Protein AF-D4L9Y1-F1 (afdb_monomer)

pLDDT: mean 94.44, std 6.97, range [51.59, 98.56]

Organism: Ruminococcus champanellensis (strain DSM 18848 / JCM 17042 / KCTC 15320 / 18P13) (NCBI:txid213810)

Radius of gyration: 11.74 Å; Cα contacts (8 Å, |Δi|>4): 75; chains: 1; bounding box: 30×24×29 Å

Foldseek 3Di:
DPVLLVVLLVLLVVVPFDLQDLVSLVVSLVCLVDPQLQSQDPDDRPVDPVSSVVSVVCSVSSNVSSVVSNVVD

Mean predicted aligned error: 2.86 Å

Solvent-accessible surface area (backbone atoms only — not comparable to full-atom values): 4196 Å² total; per-residue (Å²): 129,61,64,68,41,56,52,42,48,51,54,47,36,75,74,71,35,46,77,88,40,67,67,30,36,51,54,44,47,55,43,66,75,69,56,61,33,34,66,66,42,90,74,76,66,79,84,45,70,65,52,28,52,51,12,55,69,44,41,66,61,44,48,54,33,44,54,54,50,58,76,72,112

Sequence (73 aa):
MNTQRDINLTFISSKGFDVFTVDGLNKALHWLQTADADN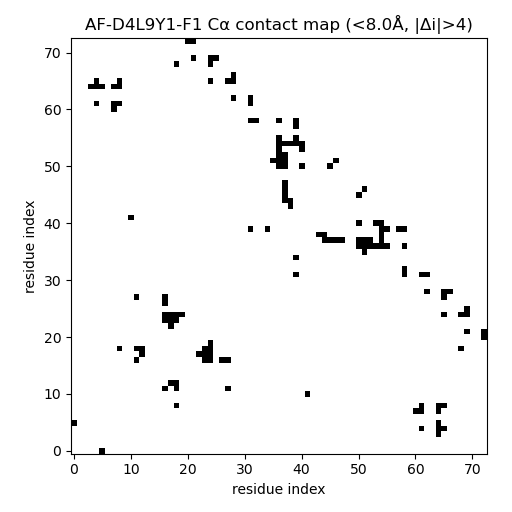LMYGEPSGDEFDIMVGEMRRPMLIASVEQAIAQL

Secondary structure (DSSP, 8-state):
--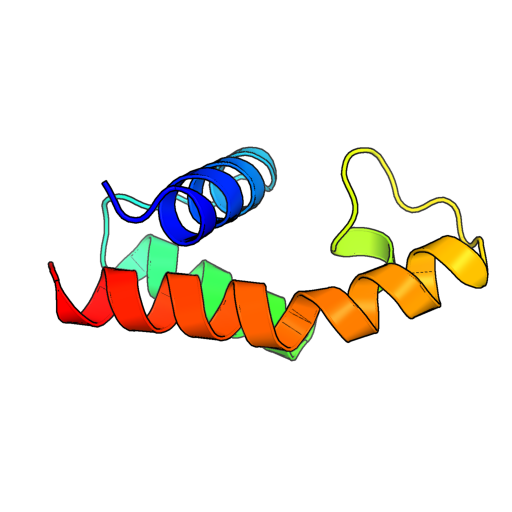HHHHHHHHHHHHTT--TTSHHHHHHHHHHHHHS-GGGGSSSS----HHHHHHHHHHHHHHHHHHHHHHTT-

Structure (mmCIF, N/CA/C/O backbone):
data_AF-D4L9Y1-F1
#
_entry.id   AF-D4L9Y1-F1
#
loop_
_atom_site.group_PDB
_atom_site.id
_atom_site.type_symbol
_atom_site.label_atom_id
_atom_site.label_alt_id
_atom_site.label_comp_id
_atom_site.label_asym_id
_atom_site.label_entity_id
_atom_site.label_seq_id
_atom_site.pdbx_PDB_ins_code
_atom_site.Cartn_x
_atom_site.Cartn_y
_atom_site.Cartn_z
_atom_site.occupancy
_atom_site.B_iso_or_equiv
_atom_site.auth_seq_id
_atom_site.auth_comp_id
_atom_site.auth_asym_id
_atom_site.auth_atom_id
_atom_site.pdbx_PDB_model_num
ATOM 1 N N . MET A 1 1 ? -0.332 14.449 14.056 1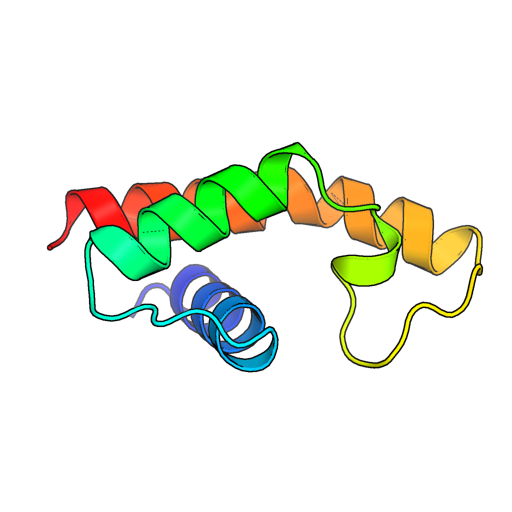.00 51.59 1 MET A N 1
ATOM 2 C CA . MET A 1 1 ? -0.106 13.832 12.733 1.00 51.59 1 MET A CA 1
ATOM 3 C C . MET A 1 1 ? 1.248 13.180 12.762 1.00 51.59 1 MET A C 1
ATOM 5 O O . MET A 1 1 ? 2.224 13.864 13.043 1.00 51.59 1 MET A O 1
ATOM 9 N N . ASN A 1 2 ? 1.299 11.867 12.568 1.00 63.59 2 ASN A N 1
ATOM 10 C CA . ASN A 1 2 ? 2.572 11.182 12.422 1.00 63.59 2 ASN A CA 1
ATOM 11 C C . ASN A 1 2 ? 2.928 11.301 10.938 1.00 63.59 2 ASN A C 1
ATOM 13 O O . ASN A 1 2 ? 2.468 10.499 10.131 1.00 63.59 2 ASN A O 1
ATOM 17 N N . THR A 1 3 ? 3.636 12.371 10.562 1.00 84.31 3 THR A N 1
ATOM 18 C CA . THR A 1 3 ? 3.768 12.820 9.163 1.00 84.31 3 THR A CA 1
ATOM 19 C C . THR A 1 3 ? 4.269 11.706 8.248 1.00 84.31 3 THR A C 1
ATOM 21 O O . THR A 1 3 ? 3.783 11.561 7.133 1.00 84.31 3 THR A O 1
ATOM 24 N N . GLN A 1 4 ? 5.174 10.857 8.748 1.00 89.81 4 GLN A N 1
ATOM 25 C CA . GLN A 1 4 ? 5.682 9.712 7.998 1.00 89.81 4 GLN A CA 1
ATOM 26 C C . GLN A 1 4 ? 4.604 8.658 7.722 1.00 89.81 4 GLN A C 1
ATOM 28 O O . GLN A 1 4 ? 4.516 8.156 6.604 1.00 89.81 4 GLN A O 1
ATOM 33 N N . ARG A 1 5 ? 3.764 8.344 8.718 1.00 94.06 5 ARG A N 1
ATOM 34 C CA . ARG A 1 5 ? 2.638 7.417 8.549 1.00 94.06 5 ARG A CA 1
ATOM 35 C C . ARG A 1 5 ? 1.673 7.955 7.501 1.00 94.06 5 ARG A C 1
ATOM 37 O O . ARG A 1 5 ? 1.299 7.226 6.596 1.00 94.06 5 ARG A O 1
ATOM 44 N N . ASP A 1 6 ? 1.302 9.228 7.602 1.00 93.75 6 ASP A N 1
ATOM 45 C CA . ASP A 1 6 ? 0.314 9.836 6.706 1.00 93.75 6 ASP A CA 1
ATOM 46 C C . ASP A 1 6 ? 0.841 9.918 5.254 1.00 93.75 6 ASP A C 1
ATOM 48 O O . ASP A 1 6 ? 0.109 9.625 4.306 1.00 93.75 6 ASP A O 1
ATOM 52 N N . ILE A 1 7 ? 2.138 10.202 5.067 1.00 95.31 7 ILE A N 1
ATOM 53 C CA . ILE A 1 7 ? 2.818 10.121 3.760 1.00 95.31 7 ILE A CA 1
ATOM 54 C C . ILE A 1 7 ? 2.793 8.688 3.215 1.00 95.31 7 ILE A C 1
ATOM 56 O O . ILE A 1 7 ? 2.470 8.471 2.047 1.00 95.31 7 ILE A O 1
ATOM 60 N N . ASN A 1 8 ? 3.105 7.700 4.055 1.00 96.69 8 ASN A N 1
ATOM 61 C CA . ASN A 1 8 ? 3.105 6.299 3.651 1.00 96.69 8 ASN A CA 1
ATOM 62 C C . ASN A 1 8 ? 1.694 5.821 3.281 1.00 96.69 8 ASN A C 1
ATOM 64 O O . ASN A 1 8 ? 1.532 5.169 2.259 1.00 96.69 8 ASN A O 1
ATOM 68 N N . LEU A 1 9 ? 0.659 6.200 4.035 1.00 96.75 9 LEU A N 1
ATOM 69 C CA . LEU A 1 9 ? -0.730 5.872 3.699 1.00 96.75 9 LEU A CA 1
ATOM 70 C C . LEU A 1 9 ? -1.197 6.572 2.416 1.00 96.75 9 LEU A C 1
ATOM 72 O O . LEU A 1 9 ? -1.949 5.984 1.645 1.00 96.75 9 LEU A O 1
ATOM 76 N N . THR A 1 10 ? -0.703 7.779 2.133 1.00 96.94 10 THR A N 1
ATOM 77 C CA . THR A 1 10 ? -0.962 8.453 0.849 1.00 96.94 10 THR A CA 1
ATOM 78 C C . THR A 1 10 ? -0.360 7.666 -0.317 1.00 96.94 10 THR A C 1
ATOM 80 O O . THR A 1 10 ? -1.023 7.467 -1.333 1.00 96.94 10 THR A O 1
ATOM 83 N N . PHE A 1 11 ? 0.865 7.155 -0.158 1.00 96.75 11 PHE A N 1
ATOM 84 C CA . PHE A 1 11 ? 1.485 6.253 -1.131 1.00 96.75 11 PHE A CA 1
ATOM 85 C C . PHE A 1 11 ? 0.680 4.955 -1.312 1.00 96.75 11 PHE A C 1
ATOM 87 O O . PHE A 1 11 ? 0.425 4.532 -2.432 1.00 96.75 11 PHE A O 1
ATOM 94 N N . ILE A 1 12 ? 0.235 4.326 -0.224 1.00 97.69 12 ILE A N 1
ATOM 95 C CA . ILE A 1 12 ? -0.582 3.106 -0.306 1.00 97.69 12 ILE A CA 1
ATOM 96 C C . ILE A 1 12 ? -1.916 3.379 -1.013 1.00 97.69 12 ILE A C 1
ATOM 98 O O . ILE A 1 12 ? -2.338 2.596 -1.862 1.00 97.69 12 ILE A O 1
ATOM 102 N N . SER A 1 13 ? -2.543 4.524 -0.740 1.00 97.69 13 SER A N 1
ATOM 103 C CA . SER A 1 13 ? -3.758 4.934 -1.442 1.00 97.69 13 SER A CA 1
ATOM 104 C C . SER A 1 13 ? -3.515 5.175 -2.934 1.00 97.69 13 SER A C 1
ATOM 106 O O . SER A 1 13 ? -4.350 4.784 -3.748 1.00 97.69 13 SER A O 1
ATOM 108 N N . SER A 1 14 ? -2.364 5.737 -3.323 1.00 96.19 14 SER A N 1
ATOM 109 C CA . SER A 1 14 ? -2.030 5.939 -4.741 1.00 96.19 14 SER A CA 1
ATOM 110 C C . SER A 1 14 ? -1.811 4.628 -5.505 1.00 96.19 14 SER A C 1
ATOM 112 O O . SER A 1 14 ? -1.957 4.606 -6.724 1.00 96.19 14 SER A O 1
ATOM 114 N N . LYS A 1 15 ? -1.540 3.523 -4.797 1.00 96.00 15 LYS A N 1
ATOM 115 C CA . LYS A 1 15 ? -1.509 2.158 -5.348 1.00 96.00 15 LYS A CA 1
ATOM 116 C C . LYS A 1 15 ? -2.894 1.500 -5.443 1.00 96.00 15 LYS A C 1
ATOM 118 O O . LYS A 1 15 ? -2.996 0.356 -5.869 1.00 96.00 15 LYS A O 1
ATOM 123 N N . GLY A 1 16 ? -3.960 2.222 -5.090 1.00 96.88 16 GLY A N 1
ATOM 124 C CA . GLY A 1 16 ? -5.349 1.792 -5.267 1.00 96.88 16 GLY A CA 1
ATOM 125 C C . GLY A 1 16 ? -5.963 1.070 -4.067 1.00 96.88 16 GLY A C 1
ATOM 126 O O . GLY A 1 16 ? -7.055 0.518 -4.189 1.00 96.88 16 GLY A O 1
ATOM 127 N N . PHE A 1 17 ? -5.300 1.073 -2.909 1.00 98.00 17 PHE A N 1
ATOM 128 C CA . PHE A 1 17 ? -5.855 0.502 -1.683 1.00 98.00 17 PHE A CA 1
ATOM 129 C C . PHE A 1 17 ? -6.685 1.531 -0.907 1.00 98.00 17 PHE A C 1
ATOM 131 O O . PHE A 1 17 ? -6.314 2.700 -0.796 1.00 98.00 17 PHE A O 1
ATOM 138 N N . ASP A 1 18 ? -7.795 1.086 -0.322 1.00 97.75 18 ASP A N 1
ATOM 139 C CA . ASP A 1 18 ? -8.576 1.898 0.610 1.00 97.75 18 ASP A CA 1
ATOM 140 C C . ASP A 1 18 ? -7.920 1.884 1.999 1.00 97.75 18 ASP A C 1
ATOM 142 O O . ASP A 1 18 ? -7.900 0.867 2.688 1.00 97.75 18 ASP A O 1
ATOM 146 N N . VAL A 1 19 ? -7.365 3.022 2.410 1.00 97.25 19 VAL A N 1
ATOM 147 C CA . VAL A 1 19 ? -6.647 3.160 3.687 1.00 97.25 19 VAL A CA 1
ATOM 148 C C . VAL A 1 19 ? -7.549 3.550 4.862 1.00 97.25 19 VAL A C 1
ATOM 150 O O . VAL A 1 19 ? -7.053 3.722 5.973 1.00 97.25 19 VAL A O 1
ATOM 153 N N . PHE A 1 20 ? -8.858 3.695 4.638 1.00 96.19 20 PHE A N 1
ATOM 154 C CA . PHE A 1 20 ? -9.830 4.064 5.673 1.00 96.19 20 PHE A CA 1
ATOM 155 C C . PHE A 1 20 ? -10.650 2.875 6.182 1.00 96.19 20 PHE A C 1
ATOM 157 O O . PHE A 1 20 ? -11.452 3.031 7.102 1.00 96.19 20 PHE A O 1
ATOM 164 N N . THR A 1 21 ? -10.452 1.684 5.612 1.00 97.62 21 THR A N 1
ATOM 1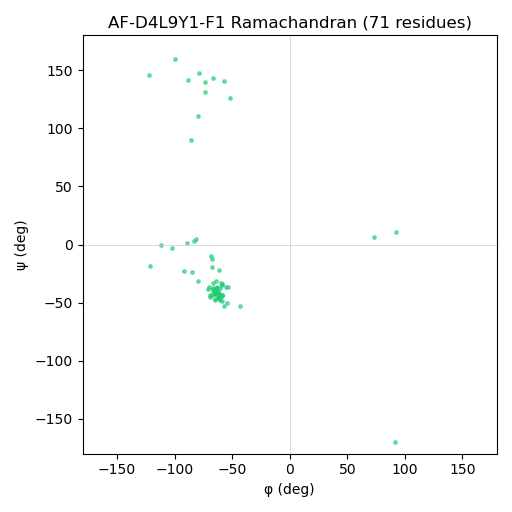65 C CA . THR A 1 21 ? -11.135 0.456 6.025 1.00 97.62 21 THR A CA 1
ATOM 166 C C . THR A 1 21 ? -10.140 -0.621 6.438 1.00 97.62 21 THR A C 1
ATOM 168 O O . THR A 1 21 ? -9.057 -0.760 5.870 1.00 97.62 21 THR A O 1
ATOM 171 N N . VAL A 1 22 ? -10.526 -1.436 7.424 1.00 97.06 22 VAL A N 1
ATOM 172 C CA . VAL A 1 22 ? -9.708 -2.570 7.888 1.00 97.06 22 VAL A CA 1
ATOM 173 C C . VAL A 1 22 ? -9.459 -3.577 6.757 1.00 97.06 22 VAL A C 1
ATOM 175 O O . VAL A 1 22 ? -8.361 -4.114 6.645 1.00 97.06 22 VAL A O 1
ATOM 178 N N . ASP A 1 23 ? -10.447 -3.822 5.891 1.00 98.12 23 ASP A N 1
ATOM 179 C CA . ASP A 1 23 ? -10.297 -4.713 4.731 1.00 98.12 23 ASP A CA 1
ATOM 180 C C . ASP A 1 23 ? -9.275 -4.172 3.717 1.00 98.12 23 ASP A C 1
ATOM 182 O O . ASP A 1 23 ? -8.367 -4.897 3.305 1.00 98.12 23 ASP A O 1
ATOM 186 N N . GLY A 1 24 ? -9.364 -2.885 3.360 1.00 98.25 24 GLY A N 1
ATOM 187 C CA . GLY A 1 24 ? -8.423 -2.261 2.432 1.00 98.25 24 GLY A CA 1
ATOM 188 C C . GLY A 1 24 ? -6.992 -2.206 2.978 1.00 98.25 24 GLY A C 1
ATOM 189 O O . GLY A 1 24 ? -6.047 -2.527 2.252 1.00 98.25 24 GLY A O 1
ATOM 190 N N . LEU A 1 25 ? -6.823 -1.928 4.275 1.00 98.44 25 LEU A N 1
ATOM 191 C CA . LEU A 1 25 ? -5.517 -1.963 4.938 1.00 98.44 25 LEU A CA 1
ATOM 192 C C . LEU A 1 25 ? -4.922 -3.376 5.012 1.00 98.44 25 LEU A C 1
ATOM 194 O O . LEU A 1 25 ? -3.727 -3.538 4.780 1.00 98.44 25 LEU A O 1
ATOM 198 N N . ASN A 1 26 ? -5.724 -4.412 5.275 1.00 98.31 26 ASN A N 1
ATOM 199 C CA . ASN A 1 26 ? -5.230 -5.794 5.258 1.00 98.31 26 ASN A CA 1
ATOM 200 C C . ASN A 1 26 ? -4.811 -6.239 3.849 1.00 98.31 26 ASN A C 1
ATOM 202 O O . ASN A 1 26 ? -3.790 -6.911 3.693 1.00 98.31 26 ASN A O 1
ATOM 206 N N . LYS A 1 27 ? -5.547 -5.827 2.808 1.00 98.56 27 LYS A N 1
ATOM 207 C CA . LYS A 1 27 ? -5.150 -6.056 1.409 1.00 98.56 27 LYS A CA 1
ATOM 208 C C . LYS A 1 27 ? -3.832 -5.360 1.075 1.00 98.56 27 LYS A C 1
ATOM 210 O O . LYS A 1 27 ? -2.961 -5.981 0.468 1.00 98.56 27 LYS A O 1
ATOM 215 N N . ALA A 1 28 ? -3.664 -4.113 1.514 1.00 98.38 28 ALA A N 1
ATOM 216 C CA . ALA A 1 28 ? -2.411 -3.381 1.354 1.00 98.38 28 ALA A CA 1
ATOM 217 C C . ALA A 1 28 ? -1.249 -4.066 2.087 1.00 98.38 28 ALA A C 1
ATOM 219 O O . ALA A 1 28 ? -0.164 -4.191 1.527 1.00 98.38 28 ALA A O 1
ATOM 220 N N . LEU A 1 29 ? -1.474 -4.544 3.316 1.00 98.25 29 LEU A N 1
ATOM 221 C CA . LEU A 1 29 ? -0.465 -5.253 4.102 1.00 98.25 29 LEU A CA 1
ATOM 222 C C . LEU A 1 29 ? -0.006 -6.538 3.404 1.00 98.25 29 LEU A C 1
ATOM 224 O O . LEU A 1 29 ? 1.194 -6.772 3.290 1.00 98.25 29 LEU A O 1
ATOM 228 N N . HIS A 1 30 ? -0.947 -7.336 2.895 1.00 98.19 30 HIS A N 1
ATOM 229 C CA . HIS A 1 30 ? -0.621 -8.540 2.135 1.00 98.19 30 HIS A CA 1
ATOM 230 C C . HIS A 1 30 ? 0.182 -8.207 0.872 1.00 98.19 30 HIS A C 1
ATOM 232 O O . HIS A 1 30 ? 1.226 -8.807 0.625 1.00 98.19 30 HIS A O 1
ATOM 238 N N . TRP A 1 31 ? -0.249 -7.194 0.116 1.00 98.31 31 TRP A N 1
ATOM 239 C CA . TRP A 1 31 ? 0.477 -6.730 -1.063 1.00 98.31 31 TRP A CA 1
ATOM 240 C C . TRP A 1 31 ? 1.900 -6.267 -0.722 1.00 98.31 31 TRP A C 1
ATOM 242 O O . TRP A 1 31 ? 2.845 -6.668 -1.391 1.00 98.31 31 TRP A O 1
ATOM 252 N N . LEU A 1 32 ? 2.094 -5.506 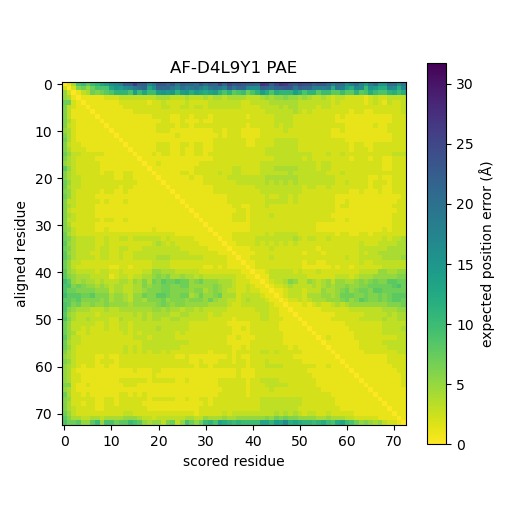0.359 1.00 98.12 32 LEU A N 1
ATOM 253 C CA . LEU A 1 32 ? 3.419 -5.061 0.809 1.00 98.12 32 LEU A CA 1
ATOM 254 C C . LEU A 1 32 ? 4.365 -6.209 1.182 1.00 98.12 32 LEU A C 1
ATOM 256 O O . LEU A 1 32 ? 5.576 -6.002 1.198 1.00 98.12 32 LEU A O 1
ATOM 260 N N . GLN A 1 33 ? 3.856 -7.398 1.496 1.00 97.00 33 GLN A N 1
ATOM 261 C CA . GLN A 1 33 ? 4.679 -8.568 1.813 1.00 97.00 33 GLN A CA 1
ATOM 262 C C . GLN A 1 33 ? 5.125 -9.331 0.561 1.00 97.00 33 GLN A C 1
ATOM 264 O O . GLN A 1 33 ? 6.128 -10.037 0.616 1.00 97.00 33 GLN A O 1
ATOM 269 N N . THR A 1 34 ? 4.400 -9.198 -0.554 1.00 96.00 34 THR A N 1
ATOM 270 C CA . THR A 1 34 ? 4.604 -10.029 -1.751 1.00 96.00 34 THR A CA 1
ATOM 271 C C . THR A 1 34 ? 4.938 -9.245 -3.015 1.00 96.00 34 THR A C 1
ATOM 273 O O . THR A 1 34 ? 5.410 -9.840 -3.976 1.00 96.00 34 THR A O 1
ATOM 276 N N . ALA A 1 35 ? 4.663 -7.941 -3.058 1.00 95.75 35 ALA A N 1
ATOM 277 C CA . ALA A 1 35 ? 4.906 -7.109 -4.231 1.00 95.75 35 ALA A CA 1
ATOM 278 C C . ALA A 1 35 ? 6.402 -6.972 -4.521 1.00 95.75 35 ALA A C 1
ATOM 280 O O . ALA A 1 35 ? 7.200 -6.822 -3.587 1.00 95.75 35 ALA A O 1
ATOM 281 N N . ASP A 1 36 ? 6.759 -6.940 -5.807 1.00 95.50 36 ASP A N 1
ATOM 282 C CA . ASP A 1 36 ? 8.119 -6.620 -6.239 1.00 95.50 36 ASP A CA 1
ATOM 283 C C . ASP A 1 36 ? 8.542 -5.255 -5.697 1.00 95.50 36 ASP A C 1
ATOM 285 O O . ASP A 1 36 ? 7.746 -4.314 -5.665 1.00 95.50 36 ASP A O 1
ATOM 289 N N . ALA A 1 37 ? 9.800 -5.141 -5.279 1.00 95.00 37 ALA A N 1
ATOM 290 C CA . ALA A 1 37 ? 10.317 -3.938 -4.634 1.00 95.00 37 ALA A CA 1
ATOM 291 C C . ALA A 1 37 ? 10.127 -2.672 -5.478 1.00 95.00 37 ALA A C 1
ATOM 293 O O . ALA A 1 37 ? 9.798 -1.615 -4.952 1.00 95.00 37 ALA A O 1
ATOM 294 N N . ASP A 1 38 ? 10.269 -2.800 -6.793 1.00 94.44 38 ASP A N 1
ATOM 295 C CA . ASP A 1 38 ? 10.098 -1.713 -7.756 1.00 94.44 38 ASP A CA 1
ATOM 296 C C . ASP A 1 38 ? 8.683 -1.099 -7.694 1.00 94.44 38 ASP A C 1
ATOM 298 O O . ASP A 1 38 ? 8.483 0.114 -7.736 1.00 94.44 38 ASP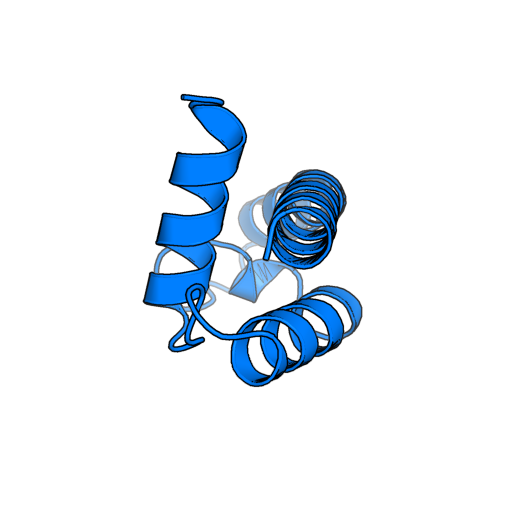 A O 1
ATOM 302 N N . ASN A 1 39 ? 7.668 -1.928 -7.418 1.00 95.25 39 ASN A N 1
ATOM 303 C CA . ASN A 1 39 ? 6.297 -1.458 -7.221 1.00 95.25 39 ASN A CA 1
ATOM 304 C C . ASN A 1 39 ? 6.118 -0.618 -5.949 1.00 95.25 39 ASN A C 1
ATOM 306 O O . ASN A 1 39 ? 5.084 0.040 -5.787 1.00 95.25 39 ASN A O 1
ATOM 310 N N . LEU A 1 40 ? 7.102 -0.615 -5.048 1.00 96.25 40 LEU A N 1
ATOM 311 C CA . LEU A 1 40 ? 7.096 0.195 -3.836 1.00 96.25 40 LEU A CA 1
ATOM 312 C C . LEU A 1 40 ? 7.547 1.640 -4.098 1.00 96.25 40 LEU A C 1
ATOM 314 O O . LEU A 1 40 ? 7.610 2.438 -3.161 1.00 96.25 40 LEU A O 1
ATOM 318 N N . MET A 1 41 ? 7.791 2.013 -5.356 1.00 93.81 41 MET A N 1
ATOM 319 C CA . MET A 1 41 ? 8.116 3.369 -5.800 1.00 93.81 41 MET A CA 1
ATOM 320 C C . MET A 1 41 ? 6.902 4.100 -6.389 1.00 93.81 41 MET A C 1
ATOM 322 O O . MET A 1 41 ? 5.881 3.496 -6.726 1.00 93.81 41 MET A O 1
ATOM 326 N N . TYR A 1 42 ? 6.966 5.433 -6.438 1.00 88.50 42 TYR A N 1
ATOM 327 C CA . TYR A 1 42 ? 5.965 6.219 -7.165 1.00 88.50 42 TYR A CA 1
ATOM 328 C C . TYR A 1 42 ? 6.195 6.072 -8.669 1.00 88.50 42 TYR A C 1
ATOM 330 O O . TYR A 1 42 ? 7.335 6.126 -9.115 1.00 88.50 42 TYR A O 1
ATOM 338 N N . GLY A 1 43 ? 5.107 5.964 -9.431 1.00 87.75 43 GLY A N 1
ATOM 339 C CA . GLY A 1 43 ? 5.165 5.695 -10.866 1.00 87.75 43 GLY A CA 1
ATOM 340 C C . GLY A 1 43 ? 5.109 4.204 -11.194 1.00 87.75 43 GLY A C 1
ATOM 341 O O . GLY A 1 43 ? 4.795 3.376 -10.330 1.00 87.75 43 GLY A O 1
ATOM 342 N N . GLU A 1 44 ? 5.362 3.912 -12.468 1.00 87.94 44 GLU A N 1
ATOM 343 C CA . GLU A 1 44 ? 5.447 2.555 -13.003 1.00 87.94 44 GLU A CA 1
ATOM 344 C C . GLU A 1 44 ? 6.811 1.930 -12.669 1.00 87.94 44 GLU A C 1
ATOM 346 O O . GLU A 1 44 ? 7.803 2.663 -12.640 1.00 87.94 44 GLU A O 1
ATOM 351 N N . PRO A 1 45 ? 6.876 0.603 -12.459 1.00 89.19 45 PRO A N 1
ATOM 352 C CA . PRO A 1 45 ? 8.133 -0.126 -12.300 1.00 89.19 45 PRO A CA 1
ATOM 353 C C . PRO A 1 45 ? 9.107 0.170 -13.444 1.00 89.19 45 PRO A C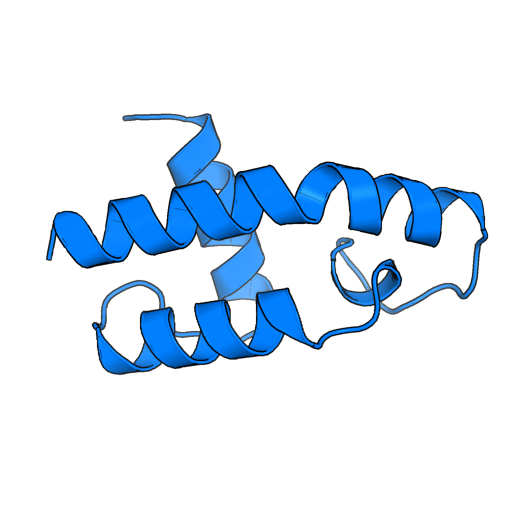 1
ATOM 355 O O . PRO A 1 45 ? 8.750 0.039 -14.620 1.00 89.19 45 PRO A O 1
ATOM 358 N N . SER A 1 46 ? 10.324 0.588 -13.106 1.00 90.06 46 SER A N 1
ATOM 359 C CA . SER A 1 46 ? 11.356 0.961 -14.079 1.00 90.06 46 SER A CA 1
ATOM 360 C C . SER A 1 46 ? 12.265 -0.214 -14.455 1.00 90.06 46 SER A C 1
ATOM 362 O O . SER A 1 46 ? 12.876 -0.210 -15.525 1.00 90.06 46 SER A O 1
ATOM 364 N N . GLY A 1 47 ? 12.351 -1.227 -13.590 1.00 91.75 47 GLY A N 1
ATOM 365 C CA . GLY A 1 47 ? 13.354 -2.285 -13.625 1.00 91.75 47 GLY A CA 1
ATOM 366 C C . GLY A 1 47 ? 14.749 -1.823 -13.194 1.00 91.75 47 GLY A C 1
ATOM 367 O O . GLY A 1 47 ? 15.697 -2.598 -13.324 1.00 91.75 47 GLY A O 1
ATOM 368 N N . ASP A 1 48 ? 14.899 -0.583 -12.715 1.00 94.81 48 ASP A N 1
ATOM 369 C CA . ASP A 1 48 ? 16.183 -0.033 -12.285 1.00 94.81 48 ASP A CA 1
ATOM 370 C C . ASP A 1 48 ? 16.613 -0.639 -10.939 1.00 94.81 48 ASP A C 1
ATOM 372 O O . ASP A 1 48 ? 15.847 -0.702 -9.973 1.00 94.81 48 ASP A O 1
ATOM 376 N N . GLU A 1 49 ? 17.866 -1.094 -10.860 1.00 95.25 49 GLU A N 1
ATOM 377 C CA . GLU A 1 49 ? 18.409 -1.734 -9.656 1.00 95.25 49 GLU A CA 1
ATOM 378 C C . GLU A 1 49 ? 18.373 -0.806 -8.432 1.00 95.25 49 GLU A C 1
ATOM 380 O O . GLU A 1 49 ? 18.179 -1.271 -7.303 1.00 95.25 49 GLU A O 1
ATOM 385 N N . PHE A 1 50 ? 18.532 0.505 -8.634 1.00 93.31 50 PHE A N 1
ATOM 386 C CA . PHE A 1 50 ? 18.451 1.485 -7.560 1.00 93.31 50 PHE A CA 1
ATOM 387 C C . PHE A 1 50 ? 17.019 1.618 -7.037 1.00 93.31 50 PHE A C 1
ATOM 389 O O . PHE A 1 50 ? 16.821 1.616 -5.820 1.00 93.31 50 PHE A O 1
ATOM 396 N N . ASP A 1 51 ? 16.024 1.671 -7.923 1.00 93.06 51 ASP A N 1
ATOM 397 C CA . ASP A 1 51 ? 14.611 1.747 -7.536 1.00 93.06 51 ASP A CA 1
ATOM 398 C C . ASP A 1 51 ? 14.171 0.490 -6.778 1.00 93.06 51 ASP A C 1
ATOM 400 O O . ASP A 1 51 ? 13.526 0.593 -5.732 1.00 93.06 51 ASP A O 1
ATOM 404 N N . ILE A 1 52 ? 14.608 -0.690 -7.227 1.00 96.00 52 ILE A N 1
ATOM 405 C CA . ILE A 1 52 ? 14.396 -1.965 -6.530 1.00 96.00 52 ILE A CA 1
ATOM 406 C C . ILE A 1 52 ? 15.004 -1.918 -5.121 1.00 96.00 52 ILE A C 1
ATOM 408 O O . ILE A 1 52 ? 14.335 -2.244 -4.137 1.00 96.00 52 ILE A O 1
ATOM 412 N N . MET A 1 53 ? 16.259 -1.475 -4.995 1.00 96.00 53 MET A N 1
ATOM 413 C CA . MET A 1 53 ? 16.934 -1.373 -3.699 1.00 96.00 53 MET A CA 1
ATOM 414 C C . MET A 1 53 ? 16.212 -0.396 -2.760 1.00 96.00 53 MET A C 1
ATOM 416 O O . MET A 1 53 ? 16.005 -0.698 -1.581 1.00 96.00 53 MET A O 1
ATOM 420 N N . VAL A 1 54 ? 15.806 0.773 -3.262 1.00 94.19 54 VAL A N 1
ATOM 421 C CA . VAL A 1 54 ? 15.049 1.759 -2.478 1.00 94.19 54 VAL A CA 1
ATOM 422 C C . VAL A 1 54 ? 13.682 1.208 -2.082 1.00 94.19 54 VAL A C 1
ATOM 424 O O . VAL A 1 54 ? 13.263 1.393 -0.937 1.00 94.19 54 VAL A O 1
ATOM 427 N N . GLY A 1 55 ? 13.012 0.490 -2.979 1.00 96.00 55 GLY A N 1
ATOM 428 C CA . GLY A 1 55 ? 11.768 -0.214 -2.707 1.00 96.00 55 GLY A CA 1
ATOM 429 C C . GLY A 1 55 ? 11.885 -1.168 -1.519 1.00 96.00 55 GLY A C 1
ATOM 430 O O . GLY A 1 55 ? 11.107 -1.062 -0.566 1.00 96.00 55 GLY A O 1
ATOM 431 N N . GLU A 1 56 ? 12.911 -2.023 -1.510 1.00 96.56 56 GLU A N 1
ATOM 432 C CA . GLU A 1 56 ? 13.164 -2.948 -0.397 1.00 96.56 56 GLU A CA 1
ATOM 433 C C . GLU A 1 56 ? 13.440 -2.211 0.919 1.00 96.56 56 GLU A C 1
ATOM 435 O O . GLU A 1 56 ? 12.890 -2.565 1.964 1.00 96.56 56 GLU A O 1
ATOM 440 N N . MET A 1 57 ? 14.220 -1.125 0.883 1.00 95.81 57 MET A N 1
ATOM 441 C CA . MET A 1 57 ? 14.477 -0.308 2.076 1.00 95.81 57 MET A CA 1
ATOM 442 C C . MET A 1 57 ? 13.209 0.367 2.621 1.00 95.81 57 MET A C 1
ATOM 444 O O . MET A 1 57 ? 13.085 0.584 3.829 1.00 95.81 57 MET A O 1
ATOM 448 N N . ARG A 1 58 ? 12.250 0.712 1.752 1.00 95.50 58 ARG A N 1
ATOM 449 C CA . ARG A 1 58 ? 10.989 1.361 2.144 1.00 95.50 58 ARG A CA 1
ATOM 450 C C . ARG A 1 58 ? 9.963 0.383 2.703 1.00 95.50 58 ARG A C 1
ATOM 452 O O . ARG A 1 58 ? 9.183 0.781 3.573 1.00 95.50 58 ARG A O 1
ATOM 459 N N . ARG A 1 59 ? 9.965 -0.872 2.242 1.00 97.69 59 ARG A N 1
ATOM 460 C CA . ARG A 1 59 ? 9.017 -1.928 2.639 1.00 97.69 59 ARG A CA 1
ATOM 461 C C . ARG A 1 59 ? 8.726 -1.978 4.151 1.00 97.69 59 ARG A C 1
ATOM 463 O O . ARG A 1 59 ? 7.549 -1.879 4.503 1.00 97.69 59 ARG A O 1
ATOM 470 N N . PRO A 1 60 ? 9.718 -2.050 5.066 1.00 97.81 60 PRO A N 1
ATOM 471 C CA . PRO A 1 60 ? 9.436 -2.141 6.501 1.00 97.81 60 PRO A CA 1
ATOM 472 C C . PRO A 1 60 ? 8.710 -0.906 7.054 1.00 97.81 60 PRO A C 1
ATOM 474 O O . PRO A 1 60 ? 7.826 -1.035 7.898 1.00 97.81 60 PRO A O 1
ATOM 477 N N . MET A 1 61 ? 9.028 0.294 6.558 1.00 96.44 61 MET A N 1
ATOM 478 C CA . MET A 1 61 ? 8.361 1.525 7.000 1.00 96.44 61 MET A CA 1
ATOM 479 C C . MET A 1 61 ? 6.911 1.603 6.511 1.00 96.44 61 MET A C 1
ATOM 481 O O . MET A 1 61 ? 6.040 2.095 7.236 1.00 96.44 61 MET A O 1
ATOM 485 N N . LEU A 1 62 ? 6.648 1.123 5.291 1.00 97.75 62 LEU A N 1
ATOM 486 C CA . LEU A 1 62 ? 5.298 1.037 4.735 1.00 97.75 62 LEU A CA 1
ATOM 487 C C . LEU A 1 62 ? 4.445 0.051 5.542 1.00 97.75 62 LEU A C 1
ATOM 489 O O . LEU A 1 62 ? 3.354 0.420 5.974 1.00 97.75 62 LEU A O 1
ATOM 493 N N . ILE A 1 63 ? 4.978 -1.144 5.822 1.00 98.25 63 ILE A N 1
ATOM 494 C CA . ILE A 1 63 ? 4.318 -2.169 6.644 1.00 98.25 63 ILE A CA 1
ATOM 495 C C . ILE A 1 63 ? 3.974 -1.609 8.026 1.00 98.25 63 ILE A C 1
ATOM 497 O O . ILE A 1 63 ? 2.804 -1.604 8.399 1.00 98.25 63 ILE A O 1
ATOM 501 N N . ALA A 1 64 ? 4.950 -1.029 8.733 1.00 97.88 64 ALA A N 1
ATOM 502 C CA . ALA A 1 64 ? 4.728 -0.476 10.069 1.00 97.88 64 ALA A CA 1
ATOM 503 C C . ALA A 1 64 ? 3.655 0.630 10.085 1.00 97.88 64 ALA A C 1
ATOM 505 O O . ALA A 1 64 ? 2.903 0.770 11.049 1.00 97.88 64 ALA A O 1
ATOM 506 N N . SER A 1 65 ? 3.558 1.419 9.009 1.00 97.50 65 SER A N 1
ATOM 507 C CA . SER A 1 65 ? 2.539 2.470 8.890 1.00 97.50 65 SER A CA 1
ATOM 508 C C . SER A 1 65 ? 1.136 1.899 8.684 1.00 97.50 65 SER A C 1
ATOM 510 O O . SER A 1 65 ? 0.181 2.428 9.252 1.00 97.50 65 SER A O 1
ATOM 512 N N . VAL A 1 66 ? 1.012 0.820 7.903 1.00 97.75 66 VAL A N 1
ATOM 513 C CA . VAL A 1 66 ? -0.256 0.107 7.690 1.00 97.75 66 VAL A CA 1
ATOM 514 C C . VAL A 1 66 ? -0.686 -0.624 8.961 1.00 97.75 66 VAL A C 1
ATOM 516 O O . VAL A 1 66 ? -1.830 -0.479 9.380 1.00 97.75 66 VAL A O 1
ATOM 519 N N . GLU A 1 67 ? 0.22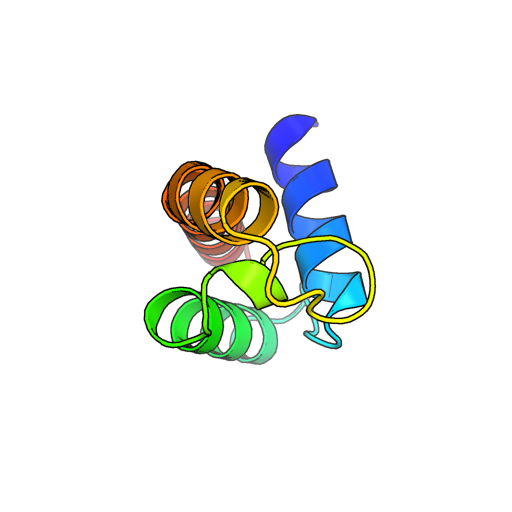4 -1.327 9.636 1.00 97.62 67 GLU A N 1
ATOM 520 C CA . GLU A 1 67 ? -0.048 -1.985 10.922 1.00 97.62 67 GLU A CA 1
ATOM 521 C C . GLU A 1 67 ? -0.494 -0.975 11.989 1.00 97.62 67 GLU A C 1
ATOM 523 O O . GLU A 1 67 ? -1.476 -1.200 12.698 1.00 97.62 67 GLU A O 1
ATOM 528 N N . GLN A 1 68 ? 0.173 0.184 12.061 1.00 96.56 68 GLN A N 1
ATOM 529 C CA . GLN A 1 68 ? -0.235 1.267 12.953 1.00 96.56 68 GLN A CA 1
ATOM 530 C C . GLN A 1 68 ? -1.626 1.815 12.602 1.00 96.56 68 GLN A C 1
ATOM 532 O O . GLN A 1 68 ? -2.368 2.179 13.512 1.00 96.56 68 GLN A O 1
ATOM 537 N N . ALA A 1 69 ? -1.97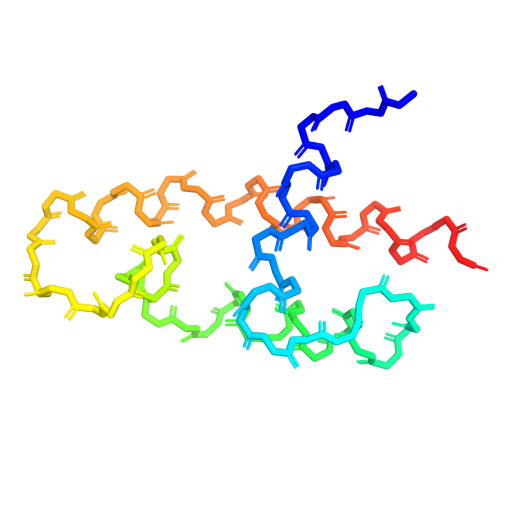7 1.909 11.317 1.00 96.00 69 ALA A N 1
ATOM 538 C CA . ALA A 1 69 ? -3.298 2.361 10.888 1.00 96.00 69 ALA A CA 1
ATOM 539 C C . ALA A 1 69 ? -4.392 1.356 11.273 1.00 96.00 69 ALA A C 1
ATOM 541 O O . ALA A 1 69 ? -5.417 1.761 11.811 1.00 96.00 69 ALA A O 1
ATOM 542 N N . ILE A 1 70 ? -4.143 0.055 11.083 1.00 96.75 70 ILE A N 1
ATOM 543 C CA . ILE A 1 70 ? -5.059 -1.020 11.496 1.00 96.75 70 ILE A CA 1
ATOM 544 C C . ILE A 1 70 ? -5.316 -0.960 13.004 1.00 96.75 70 ILE A C 1
ATOM 546 O O . ILE A 1 70 ? -6.459 -1.058 13.430 1.00 96.75 70 ILE A O 1
ATOM 550 N N . ALA A 1 71 ? -4.274 -0.756 13.814 1.00 95.56 71 ALA A N 1
ATOM 551 C CA . ALA A 1 71 ? -4.400 -0.692 15.270 1.00 95.56 71 ALA A CA 1
ATOM 552 C C . ALA A 1 71 ? -5.161 0.547 15.794 1.00 95.56 71 ALA A C 1
ATOM 554 O O . ALA A 1 71 ? -5.427 0.626 16.993 1.00 95.56 71 ALA A O 1
ATOM 555 N N . GLN A 1 72 ? -5.449 1.533 14.938 1.00 92.62 72 GLN A N 1
ATOM 556 C CA . GLN A 1 72 ? -6.104 2.797 15.303 1.00 92.62 72 GLN A CA 1
ATOM 557 C C . GLN A 1 72 ? -7.521 2.959 14.731 1.00 92.62 72 GLN A C 1
ATOM 559 O O . GLN A 1 72 ? -8.136 3.999 14.979 1.00 92.62 72 GLN A O 1
ATOM 564 N N . LEU A 1 73 ? -8.018 1.975 13.976 1.00 86.69 73 LEU A N 1
ATOM 565 C CA . LEU A 1 73 ? -9.405 1.898 13.504 1.00 86.69 73 LEU A CA 1
ATOM 566 C C . LEU A 1 73 ? -10.276 1.118 14.492 1.00 86.69 73 LEU A C 1
ATOM 568 O O . LEU A 1 73 ? -11.441 1.536 14.670 1.00 86.69 73 LEU A O 1
#